Protein AF-A0AAP6MA19-F1 (afdb_monomer_lite)

Sequence (101 aa):
MLWFLAFCTGLTFYPMHFIVLLLLCIVGHFSSQHYLGQGDLLLACAWFPWLTLEQISMLLVVASGSGILYLLLKYCLCHQPFAPIPFIPFMTLGLYISYFW

Secondary structure (DSSP, 8-state):
-HHHHHHHTT----TTHHHHHHHHHHHHHHHTTTSS-HHHHHHHHHHGGGS-HHHHHHHHHHHHHHHHHHHHHHHHHH----PPPPSHHHHHHHHHHHHH-

Organism: NCBI:txid44008

Foldseek 3Di:
DLVVVCVVVVQDFDPVCVVVLVVCVVVCVVVVPPAADPVNSVVCVNPRRRADPQLVVQLVCQLVVVVVVVQVCCCVPVVDPDDHDDSVVSSVVSNVVSVPD

Radius of gyration: 15.1 Å; chains: 1; bounding box: 39×30×37 Å

Structure (mmCIF, N/CA/C/O backbone):
data_AF-A0AAP6MA19-F1
#
_entry.id   AF-A0AAP6MA19-F1
#
loop_
_atom_site.group_PDB
_atom_site.id
_atom_site.type_symbol
_atom_site.label_atom_id
_atom_site.label_alt_id
_atom_site.label_comp_id
_atom_site.label_asym_id
_atom_site.label_entity_id
_atom_site.label_seq_id
_atom_site.pdbx_PDB_ins_code
_atom_site.Cartn_x
_atom_site.Cartn_y
_atom_site.Cartn_z
_atom_site.occupancy
_atom_site.B_iso_or_equiv
_atom_site.auth_seq_id
_atom_site.auth_comp_id
_atom_site.auth_asym_id
_atom_site.auth_atom_id
_atom_site.pdbx_PDB_model_num
ATOM 1 N N . MET A 1 1 ? -17.594 10.875 2.141 1.00 54.09 1 MET A N 1
ATOM 2 C CA . MET A 1 1 ? -18.798 10.020 1.995 1.00 54.09 1 MET A CA 1
ATOM 3 C C . MET A 1 1 ? -18.566 8.575 2.426 1.00 54.09 1 MET A C 1
ATOM 5 O O . MET A 1 1 ? -19.313 8.127 3.279 1.00 54.09 1 MET A O 1
ATOM 9 N N . LEU A 1 2 ? -17.547 7.861 1.921 1.00 62.25 2 LEU A N 1
ATOM 10 C CA . LEU A 1 2 ? -17.285 6.452 2.290 1.00 62.25 2 LEU A CA 1
ATOM 11 C C . LEU A 1 2 ? -17.110 6.215 3.799 1.00 62.25 2 LEU A C 1
ATOM 13 O O . LEU A 1 2 ? -17.634 5.252 4.333 1.00 62.25 2 LEU A O 1
ATOM 17 N N . TRP A 1 3 ? -16.449 7.136 4.497 1.00 61.06 3 TRP A N 1
ATOM 18 C CA . TRP A 1 3 ? -16.218 7.037 5.940 1.00 61.06 3 TRP A CA 1
ATOM 19 C C . TRP A 1 3 ? -17.495 7.224 6.764 1.00 61.06 3 TRP A C 1
ATOM 21 O O . TRP A 1 3 ? -17.690 6.565 7.775 1.00 61.06 3 TRP A O 1
ATOM 31 N N . PHE A 1 4 ? -18.384 8.108 6.303 1.00 64.62 4 PHE A N 1
ATOM 32 C CA . PHE A 1 4 ? -19.684 8.328 6.930 1.00 64.62 4 PHE A CA 1
ATOM 33 C C . PHE A 1 4 ? -20.596 7.115 6.715 1.00 64.62 4 PHE A C 1
ATOM 35 O O . PHE A 1 4 ? -21.246 6.667 7.648 1.00 64.62 4 PHE A O 1
ATOM 42 N N . LEU A 1 5 ? -20.566 6.525 5.515 1.00 65.31 5 LEU A N 1
ATOM 43 C CA . LEU A 1 5 ? -21.236 5.254 5.232 1.00 65.31 5 LEU A CA 1
ATOM 44 C C . LEU A 1 5 ? -20.688 4.115 6.101 1.00 65.31 5 LEU A C 1
ATOM 46 O O . LEU A 1 5 ? -21.481 3.409 6.708 1.00 65.31 5 LEU A O 1
ATOM 50 N N . ALA A 1 6 ? -19.362 3.986 6.228 1.00 62.25 6 ALA A N 1
ATOM 51 C CA . ALA A 1 6 ? -18.727 2.975 7.076 1.00 62.25 6 ALA A CA 1
ATOM 52 C C . ALA A 1 6 ? -19.138 3.120 8.554 1.00 62.25 6 ALA A C 1
ATOM 54 O O . ALA A 1 6 ? -19.493 2.134 9.205 1.00 62.25 6 ALA A O 1
ATOM 55 N N . PHE A 1 7 ? -19.183 4.358 9.053 1.00 62.81 7 PHE A N 1
ATOM 56 C CA . PHE A 1 7 ? -19.690 4.677 10.387 1.00 62.81 7 PHE A CA 1
ATOM 57 C C . PHE A 1 7 ? -21.171 4.291 10.547 1.00 62.81 7 PHE A C 1
ATOM 59 O O . PHE A 1 7 ? -21.535 3.641 11.523 1.00 62.81 7 PHE A O 1
ATOM 66 N N . CYS A 1 8 ? -22.022 4.610 9.564 1.00 69.62 8 CYS A N 1
ATOM 67 C CA . CYS A 1 8 ? -23.438 4.225 9.570 1.00 69.62 8 CYS A CA 1
ATOM 68 C C . CYS A 1 8 ? -23.657 2.705 9.491 1.00 69.62 8 CYS A C 1
ATOM 70 O O . CYS A 1 8 ? -24.654 2.215 10.013 1.00 69.62 8 CYS A O 1
ATOM 72 N N . THR A 1 9 ? -22.744 1.953 8.868 1.00 71.25 9 THR A N 1
ATOM 73 C CA . THR A 1 9 ? -22.814 0.482 8.787 1.00 71.25 9 THR A CA 1
ATOM 74 C C . THR A 1 9 ? -22.314 -0.239 10.042 1.00 71.25 9 THR A C 1
ATOM 76 O O . THR A 1 9 ? -22.360 -1.464 10.085 1.00 71.25 9 THR A O 1
ATOM 79 N N . GLY A 1 10 ? -21.841 0.485 11.066 1.00 63.91 10 GLY A N 1
ATOM 80 C CA . GLY A 1 10 ? -21.345 -0.120 12.307 1.00 63.91 10 GLY A CA 1
ATOM 81 C C . GLY A 1 10 ? -20.003 -0.848 12.163 1.00 63.91 10 GLY A C 1
ATOM 82 O O . GLY A 1 10 ? -19.657 -1.660 13.019 1.00 63.91 10 GLY A O 1
ATOM 83 N N . LEU A 1 11 ? -19.245 -0.569 11.095 1.00 66.06 11 LEU A N 1
ATOM 84 C CA . LEU A 1 11 ? -17.881 -1.074 10.937 1.00 66.06 11 LEU A CA 1
ATOM 85 C C . LEU A 1 11 ? -16.996 -0.521 12.058 1.00 66.06 11 LEU A C 1
ATOM 87 O O . LEU A 1 11 ? -17.086 0.654 12.419 1.00 66.06 11 LEU A O 1
ATOM 91 N N . THR A 1 12 ? -16.119 -1.370 12.591 1.00 67.44 12 THR A N 1
ATOM 92 C CA . THR A 1 12 ? -15.118 -0.976 13.585 1.00 67.44 12 THR A CA 1
ATOM 93 C C . THR A 1 12 ? -14.236 0.122 13.009 1.00 67.44 12 THR A C 1
ATOM 95 O O . THR A 1 12 ? -13.449 -0.108 12.092 1.00 67.44 12 THR A O 1
ATOM 98 N N . PHE A 1 13 ? -14.407 1.329 13.539 1.00 67.38 13 PHE A N 1
ATOM 99 C CA . PHE A 1 13 ? -13.702 2.516 13.095 1.00 67.38 13 PHE A CA 1
ATOM 100 C C . PHE A 1 13 ? -12.622 2.878 14.108 1.00 67.38 13 PHE A C 1
ATOM 102 O O . PHE A 1 13 ? -12.918 3.144 15.275 1.00 67.38 13 PHE A O 1
ATOM 109 N N . TYR A 1 14 ? -11.370 2.907 13.660 1.00 71.69 14 TYR A N 1
ATOM 110 C CA . TYR A 1 14 ? -10.223 3.174 14.521 1.00 71.69 14 TYR A CA 1
ATOM 111 C C . TYR A 1 14 ? -9.707 4.602 14.289 1.00 71.69 14 TYR A C 1
ATOM 113 O O . TYR A 1 14 ? -8.916 4.836 13.372 1.00 71.69 14 TYR A O 1
ATOM 121 N N . PRO A 1 15 ? -10.101 5.585 15.122 1.00 65.75 15 PRO A N 1
ATOM 122 C CA . PRO A 1 15 ? -9.743 6.988 14.913 1.00 65.75 15 PRO A CA 1
ATOM 123 C C . PRO A 1 15 ? -8.231 7.243 14.996 1.00 65.75 15 PRO A C 1
ATOM 125 O O . PRO A 1 15 ? -7.743 8.189 14.390 1.00 65.75 15 PRO A O 1
ATOM 128 N N . MET A 1 16 ? -7.464 6.381 15.672 1.00 67.62 16 MET A N 1
ATOM 129 C CA . MET A 1 16 ? -5.998 6.481 15.735 1.00 67.62 16 MET A CA 1
ATOM 130 C C . MET A 1 16 ? -5.324 6.290 14.366 1.00 67.62 16 MET A C 1
ATOM 132 O O . MET A 1 16 ? -4.243 6.832 14.132 1.00 67.62 16 MET A O 1
ATOM 136 N N . HIS A 1 17 ? -5.970 5.599 13.420 1.00 72.38 17 HIS A N 1
ATOM 137 C CA . HIS A 1 17 ? -5.431 5.419 12.070 1.00 72.38 17 HIS A CA 1
ATOM 138 C C . HIS A 1 17 ? -5.502 6.694 11.217 1.00 72.38 17 HIS A C 1
ATOM 140 O O . HIS A 1 17 ? -4.827 6.758 10.191 1.00 72.38 17 HIS A O 1
ATOM 146 N N . PHE A 1 18 ? -6.192 7.755 11.667 1.00 71.12 18 PHE A N 1
ATOM 147 C CA . PHE A 1 18 ? -6.058 9.087 11.060 1.00 71.12 18 PHE A CA 1
ATOM 148 C C . PHE A 1 18 ? -4.619 9.602 11.102 1.00 71.12 18 PHE A C 1
ATOM 150 O O . PHE A 1 18 ? -4.214 10.312 10.188 1.00 71.12 18 PHE A O 1
ATOM 157 N N . ILE A 1 19 ? -3.836 9.241 12.124 1.00 73.38 19 ILE A N 1
ATOM 158 C CA . ILE A 1 19 ? -2.431 9.657 12.237 1.00 73.38 19 ILE A CA 1
ATOM 159 C C . ILE A 1 19 ? -1.600 9.001 11.129 1.00 73.38 19 ILE A C 1
ATOM 161 O O . ILE A 1 19 ? -0.813 9.672 10.467 1.00 73.38 19 ILE A O 1
ATOM 165 N N . VAL A 1 20 ? -1.823 7.706 10.882 1.00 71.69 20 VAL A N 1
ATOM 166 C CA . VAL A 1 20 ? -1.172 6.950 9.797 1.00 71.69 20 VAL A CA 1
ATOM 167 C C . VAL A 1 20 ? -1.550 7.532 8.436 1.00 71.69 20 VAL A C 1
ATOM 169 O O . VAL A 1 20 ? -0.702 7.693 7.563 1.00 71.69 20 VAL A O 1
ATOM 172 N N . LEU A 1 21 ? -2.816 7.908 8.279 1.00 72.12 21 LEU A N 1
ATOM 173 C CA . LEU A 1 21 ? -3.360 8.510 7.067 1.00 72.12 21 LEU A CA 1
ATOM 174 C C . LEU A 1 21 ? -2.780 9.906 6.809 1.00 72.12 21 LEU A C 1
ATOM 176 O O . LEU A 1 21 ? -2.401 10.227 5.689 1.00 72.12 21 LEU A O 1
ATOM 180 N N . LEU A 1 22 ? -2.652 10.719 7.859 1.00 77.75 22 LEU A N 1
ATOM 181 C CA . LEU A 1 22 ? -2.043 12.044 7.803 1.00 77.75 22 LEU A CA 1
ATOM 182 C C . LEU A 1 22 ? -0.551 11.936 7.473 1.00 77.75 22 LEU A C 1
ATOM 184 O O . LEU A 1 22 ? -0.058 12.683 6.632 1.00 77.75 22 LEU A O 1
ATOM 188 N N . LEU A 1 23 ? 0.148 10.957 8.053 1.00 77.44 23 LEU A N 1
ATOM 189 C CA . LEU A 1 23 ? 1.543 10.665 7.733 1.00 77.44 23 LEU A CA 1
ATOM 190 C C . LEU A 1 23 ? 1.703 10.218 6.274 1.00 77.44 23 LEU A C 1
ATOM 192 O O . LEU A 1 23 ? 2.587 10.721 5.586 1.00 77.44 23 LEU A O 1
ATOM 196 N N . LEU A 1 24 ? 0.819 9.354 5.769 1.00 73.75 24 LEU A N 1
ATOM 197 C CA . LEU A 1 24 ? 0.793 8.971 4.356 1.00 73.75 24 LEU A CA 1
ATOM 198 C C . LEU A 1 24 ? 0.498 10.150 3.436 1.00 73.75 24 LEU A C 1
ATOM 200 O O . LEU A 1 24 ? 1.154 10.274 2.411 1.00 73.75 24 LEU A O 1
ATOM 204 N N . CYS A 1 25 ? -0.428 11.037 3.796 1.00 74.50 25 CYS A N 1
ATOM 205 C CA . CYS A 1 25 ? -0.690 12.259 3.039 1.00 74.50 25 CYS A CA 1
ATOM 206 C C . CYS A 1 25 ? 0.519 13.198 3.031 1.00 74.50 25 CYS A C 1
ATOM 208 O O . CYS A 1 25 ? 0.815 13.775 1.992 1.00 74.50 25 CYS A O 1
ATOM 210 N N . ILE A 1 26 ? 1.243 13.331 4.147 1.00 78.38 26 ILE A N 1
ATOM 211 C CA . ILE A 1 26 ? 2.480 14.121 4.218 1.00 78.38 26 ILE A CA 1
ATOM 212 C C . ILE A 1 26 ? 3.551 13.496 3.323 1.00 78.38 26 ILE A C 1
ATOM 214 O O . ILE A 1 26 ? 4.071 14.166 2.435 1.00 78.38 26 ILE A O 1
ATOM 218 N N . VAL A 1 27 ? 3.854 12.209 3.510 1.00 74.94 27 VAL A N 1
ATOM 219 C CA . VAL A 1 27 ? 4.844 11.483 2.698 1.00 74.94 27 VAL A CA 1
ATOM 220 C C . VAL A 1 27 ? 4.453 11.524 1.226 1.00 74.94 27 VAL A C 1
ATOM 222 O O . VAL A 1 27 ? 5.287 11.802 0.375 1.00 74.94 27 VAL A O 1
ATOM 225 N N . GLY A 1 28 ? 3.173 11.322 0.939 1.00 69.50 28 GLY A N 1
ATOM 226 C CA . GLY A 1 28 ? 2.569 11.423 -0.375 1.00 69.50 28 GLY A CA 1
ATOM 227 C C . GLY A 1 28 ? 2.729 12.805 -0.986 1.00 69.50 28 GLY A C 1
ATOM 228 O O . GLY A 1 28 ? 3.126 12.897 -2.136 1.00 69.50 28 GLY A O 1
ATOM 229 N N . HIS A 1 29 ? 2.501 13.872 -0.220 1.00 72.56 29 HIS A N 1
ATOM 230 C CA . HIS A 1 29 ? 2.677 15.253 -0.662 1.00 72.56 29 HIS A CA 1
ATOM 231 C C . HIS A 1 29 ? 4.148 15.581 -0.958 1.00 72.56 29 HIS A C 1
ATOM 233 O O . HIS A 1 29 ? 4.447 16.163 -1.999 1.00 72.56 29 HIS A O 1
ATOM 239 N N . PHE A 1 30 ? 5.076 15.140 -0.104 1.00 69.44 30 PHE A N 1
ATOM 240 C CA . PHE A 1 30 ? 6.516 15.306 -0.329 1.00 69.44 30 PHE A CA 1
ATOM 241 C C . PHE A 1 30 ? 7.053 14.409 -1.459 1.00 69.44 30 PHE A C 1
ATOM 243 O O . PHE A 1 30 ? 7.985 14.790 -2.162 1.00 69.44 30 PHE A O 1
ATOM 250 N N . SER A 1 31 ? 6.443 13.243 -1.677 1.00 64.75 31 SER A N 1
ATOM 251 C CA . SER A 1 31 ? 6.757 12.302 -2.763 1.00 64.75 31 SER A CA 1
ATOM 252 C C . SER A 1 31 ? 6.017 12.630 -4.074 1.00 64.75 31 SER A C 1
ATOM 254 O O . SER A 1 31 ? 6.331 12.064 -5.125 1.00 64.75 31 SER A O 1
ATOM 256 N N . SER A 1 32 ? 5.068 13.578 -4.025 1.00 50.41 32 SER A N 1
ATOM 257 C CA . SER A 1 32 ? 3.970 13.813 -4.983 1.00 50.41 32 SER A CA 1
ATOM 258 C C . SER A 1 32 ? 4.387 14.146 -6.411 1.00 50.41 32 SER A C 1
ATOM 260 O O . SER A 1 32 ? 3.517 14.338 -7.257 1.00 50.41 32 SER A O 1
ATOM 262 N N . GLN A 1 33 ? 5.671 14.263 -6.722 1.00 54.28 33 GLN A N 1
ATOM 263 C CA . GLN A 1 33 ? 6.051 14.656 -8.071 1.00 54.28 33 GLN A CA 1
ATOM 264 C C . GLN A 1 33 ? 6.210 13.465 -9.021 1.00 54.28 33 GLN A C 1
ATOM 266 O O . GLN A 1 33 ? 5.887 13.639 -10.193 1.00 54.28 33 GLN A O 1
ATOM 271 N N . HIS A 1 34 ? 6.624 12.263 -8.582 1.00 54.81 34 HIS A N 1
ATOM 272 C CA . HIS A 1 34 ? 7.066 11.240 -9.555 1.00 54.81 34 HIS A CA 1
ATOM 273 C C . HIS A 1 34 ? 6.618 9.782 -9.361 1.00 54.81 34 HIS A C 1
ATOM 275 O O . HIS A 1 34 ? 6.654 9.049 -10.346 1.00 54.81 34 HIS A O 1
ATOM 281 N N . TYR A 1 35 ? 6.182 9.333 -8.176 1.00 57.25 35 TYR A N 1
ATOM 282 C CA . TYR A 1 35 ? 6.060 7.877 -7.937 1.00 57.25 35 TYR A CA 1
ATOM 283 C C . TYR A 1 35 ? 4.735 7.395 -7.351 1.00 57.25 35 TYR A C 1
ATOM 285 O O . TYR A 1 35 ? 4.343 6.263 -7.623 1.00 57.25 35 TYR A O 1
ATOM 293 N N . LEU A 1 36 ? 4.044 8.223 -6.566 1.00 63.56 36 LEU A N 1
ATOM 294 C CA . LEU A 1 36 ? 2.824 7.824 -5.867 1.00 63.56 36 LEU A CA 1
ATOM 295 C C . LEU A 1 36 ? 1.628 8.535 -6.500 1.00 63.56 36 LEU A C 1
ATOM 297 O O . LEU A 1 36 ? 1.530 9.764 -6.459 1.00 63.56 36 LEU A O 1
ATOM 301 N N . GLY A 1 37 ? 0.742 7.769 -7.138 1.00 67.81 37 GLY A N 1
ATOM 302 C CA . GLY A 1 37 ? -0.428 8.326 -7.795 1.00 67.81 37 GLY A CA 1
ATOM 303 C C . GLY A 1 37 ? -1.385 8.923 -6.767 1.00 67.81 37 GLY A C 1
ATOM 304 O O . GLY A 1 37 ? -1.651 8.325 -5.727 1.00 67.81 37 GLY A O 1
ATOM 305 N N . GLN A 1 38 ? -1.974 10.081 -7.074 1.00 68.69 38 GLN A N 1
ATOM 306 C CA . GLN A 1 38 ? -3.038 10.664 -6.242 1.00 68.69 38 GLN A CA 1
ATOM 307 C C . GLN A 1 38 ? -4.199 9.676 -6.022 1.00 68.69 38 GLN A C 1
ATOM 309 O O . GLN A 1 38 ? -4.825 9.678 -4.963 1.00 68.69 38 GLN A O 1
ATOM 314 N N . GLY A 1 39 ? -4.444 8.795 -7.000 1.00 72.75 39 GLY A N 1
ATOM 315 C CA . GLY A 1 39 ? -5.397 7.695 -6.886 1.00 72.75 39 GLY A CA 1
ATOM 316 C C . GLY A 1 39 ? -5.027 6.686 -5.800 1.00 72.75 39 GLY A C 1
ATOM 317 O O . GLY A 1 39 ? -5.902 6.305 -5.033 1.00 72.75 39 GLY A O 1
ATOM 318 N N . ASP A 1 40 ? -3.750 6.314 -5.676 1.00 76.56 40 ASP A N 1
ATOM 319 C CA . ASP A 1 40 ? -3.278 5.343 -4.682 1.00 76.56 40 ASP A CA 1
ATOM 320 C C . ASP A 1 40 ? -3.444 5.881 -3.254 1.00 76.56 40 ASP A C 1
ATOM 322 O O . ASP A 1 40 ? -3.912 5.181 -2.358 1.00 76.56 40 ASP A O 1
ATOM 326 N N . LEU A 1 41 ? -3.135 7.164 -3.054 1.00 76.00 41 LEU A N 1
ATOM 327 C CA . LEU A 1 41 ? -3.381 7.862 -1.791 1.00 76.00 41 LEU A CA 1
ATOM 328 C C . LEU A 1 41 ? -4.863 7.895 -1.438 1.00 76.00 41 LEU A C 1
ATOM 330 O O . LEU A 1 41 ? -5.231 7.595 -0.308 1.00 76.00 41 LEU A O 1
ATOM 334 N N . LEU A 1 42 ? -5.723 8.230 -2.399 1.00 77.88 42 LEU A N 1
ATOM 335 C CA . LEU A 1 42 ? -7.165 8.286 -2.169 1.00 77.88 42 LEU A CA 1
ATOM 336 C C . LEU A 1 42 ? -7.733 6.902 -1.818 1.00 77.88 42 LEU A C 1
ATOM 338 O O . LEU A 1 42 ? -8.614 6.793 -0.965 1.00 77.88 42 LEU A O 1
ATOM 342 N N . LEU A 1 43 ? -7.185 5.851 -2.425 1.00 80.69 43 LEU A N 1
ATOM 343 C CA . LEU A 1 43 ? -7.528 4.457 -2.159 1.00 80.69 43 LEU A CA 1
ATOM 344 C C . LEU A 1 43 ? -7.078 4.003 -0.765 1.00 80.69 43 LEU A C 1
ATOM 346 O O . LEU A 1 43 ? -7.886 3.466 -0.006 1.00 80.69 43 LEU A O 1
ATOM 350 N N . ALA A 1 44 ? -5.837 4.304 -0.380 1.00 78.25 44 ALA A N 1
ATOM 351 C CA . ALA A 1 44 ? -5.345 4.066 0.975 1.00 78.25 44 ALA A CA 1
ATOM 352 C C . ALA A 1 44 ? -6.195 4.822 2.011 1.00 78.25 44 ALA A C 1
ATOM 354 O O . AL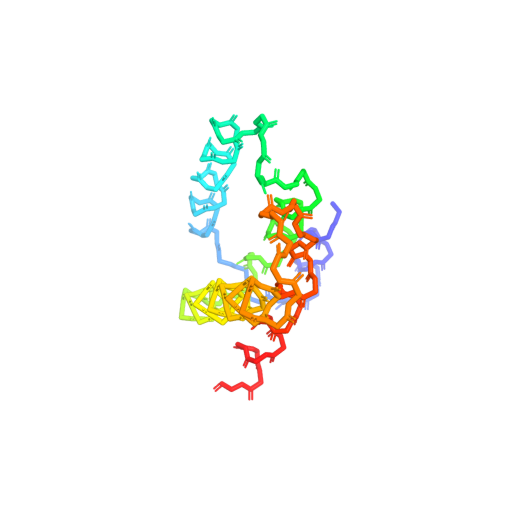A A 1 44 ? -6.616 4.249 3.017 1.00 78.25 44 ALA A O 1
ATOM 355 N N . CYS A 1 45 ? -6.546 6.077 1.719 1.00 76.38 45 CYS A N 1
ATOM 356 C CA . CYS A 1 45 ? -7.436 6.879 2.552 1.00 76.38 45 CYS A CA 1
ATOM 357 C C . CYS A 1 45 ? -8.839 6.274 2.674 1.00 76.38 45 CYS A C 1
ATOM 359 O O . CYS A 1 45 ? -9.496 6.445 3.698 1.00 76.38 45 CYS A O 1
ATOM 361 N N . ALA A 1 46 ? -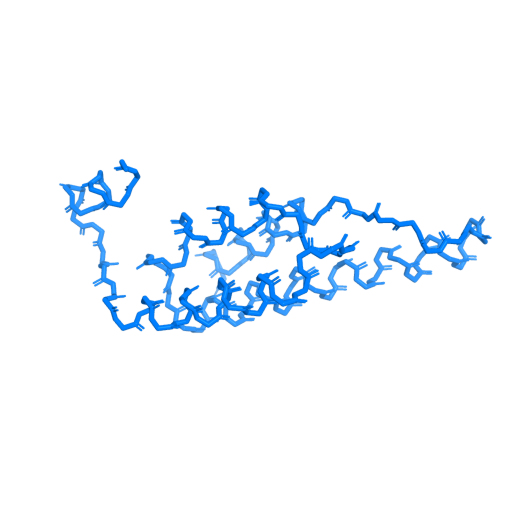9.330 5.587 1.645 1.00 79.75 46 ALA A N 1
ATOM 362 C CA . ALA A 1 46 ? -10.599 4.885 1.731 1.00 79.75 46 ALA A CA 1
ATOM 363 C C . ALA A 1 46 ? -10.490 3.658 2.644 1.00 79.75 46 ALA A C 1
ATOM 365 O O . ALA A 1 46 ? -11.375 3.473 3.467 1.00 79.75 46 ALA A O 1
ATOM 366 N N . TRP A 1 47 ? -9.423 2.864 2.524 1.00 81.88 47 TRP A N 1
ATOM 367 C CA . TRP A 1 47 ? -9.333 1.523 3.114 1.00 81.88 47 TRP A CA 1
ATOM 368 C C . TRP A 1 47 ? -8.772 1.451 4.535 1.00 81.88 47 TRP A C 1
ATOM 370 O O . TRP A 1 47 ? -9.202 0.631 5.342 1.00 81.88 47 TRP A O 1
ATOM 380 N N . PHE A 1 48 ? -7.822 2.314 4.871 1.00 81.31 48 PHE A N 1
ATOM 381 C CA . PHE A 1 48 ? -7.096 2.259 6.143 1.00 81.31 48 PHE A CA 1
ATOM 382 C C . PHE A 1 48 ? -7.954 2.434 7.414 1.00 81.31 48 PHE A C 1
ATOM 384 O O . PHE A 1 48 ? -7.597 1.850 8.436 1.00 81.31 48 PHE A O 1
ATOM 391 N N . PRO A 1 49 ? -9.076 3.180 7.420 1.00 76.38 49 PRO A N 1
ATOM 392 C CA . PRO A 1 49 ? -9.855 3.393 8.644 1.00 76.38 49 PRO A CA 1
ATOM 393 C C . PRO A 1 49 ? -10.501 2.134 9.231 1.00 76.38 49 PRO A C 1
ATOM 395 O O . PRO A 1 49 ? -10.795 2.114 10.428 1.00 76.38 49 PRO A O 1
ATOM 398 N N . TRP A 1 50 ? -10.744 1.112 8.405 1.00 77.31 50 TRP A N 1
ATOM 399 C CA . TRP A 1 50 ? -11.394 -0.136 8.822 1.00 77.31 50 TRP A CA 1
ATOM 400 C C . TRP A 1 50 ? -10.436 -1.325 8.929 1.00 77.31 50 TRP A C 1
ATOM 402 O O . TRP A 1 50 ? -10.855 -2.398 9.354 1.00 77.31 50 TRP A O 1
ATOM 412 N N . LEU A 1 51 ? -9.174 -1.159 8.529 1.00 79.38 51 LEU A N 1
ATOM 413 C CA . LEU A 1 51 ? -8.146 -2.189 8.651 1.00 79.38 51 LEU A CA 1
ATOM 414 C C . LEU A 1 51 ? -7.434 -2.056 9.999 1.00 79.38 51 LEU A C 1
ATOM 416 O O . LEU A 1 51 ? -7.217 -0.948 10.501 1.00 79.38 51 LEU A O 1
ATOM 420 N N . THR A 1 52 ? -7.047 -3.184 10.587 1.00 84.06 52 THR A N 1
ATOM 421 C CA . THR A 1 52 ? -6.165 -3.180 11.761 1.00 84.06 52 THR A CA 1
ATOM 422 C C . THR A 1 52 ? -4.730 -2.834 11.355 1.00 84.06 52 THR A C 1
ATOM 424 O O . THR A 1 52 ? -4.353 -2.934 10.186 1.00 84.06 52 THR A O 1
ATOM 427 N N . LEU A 1 53 ? -3.893 -2.441 12.321 1.00 82.31 53 LEU A N 1
ATOM 428 C CA . LEU A 1 53 ? -2.490 -2.103 12.056 1.00 82.31 53 LEU A CA 1
ATOM 429 C C . LEU A 1 53 ? -1.718 -3.272 11.414 1.00 82.31 53 LEU A C 1
ATOM 431 O O . LEU A 1 53 ? -0.893 -3.064 10.526 1.00 82.31 53 LEU A O 1
ATOM 435 N N . GLU A 1 54 ? -2.026 -4.498 11.838 1.00 85.38 54 GLU A N 1
ATOM 436 C CA . GLU A 1 54 ? -1.465 -5.729 11.282 1.00 85.38 54 GLU A CA 1
ATOM 437 C C . GLU A 1 54 ? -1.860 -5.903 9.812 1.00 85.38 54 GLU A C 1
ATOM 439 O O . GLU A 1 54 ? -0.985 -6.059 8.959 1.00 85.38 54 GLU A O 1
ATOM 444 N N . GLN A 1 55 ? -3.146 -5.742 9.490 1.00 86.56 55 GLN A N 1
ATOM 445 C CA . GLN A 1 55 ? -3.642 -5.828 8.115 1.00 86.56 55 GLN A CA 1
ATOM 446 C C . GLN A 1 55 ? -3.042 -4.742 7.219 1.00 86.56 55 GLN A C 1
ATOM 448 O O . GLN A 1 55 ? -2.629 -5.027 6.098 1.00 86.56 55 GLN A O 1
ATOM 453 N N . ILE A 1 56 ? -2.922 -3.509 7.723 1.00 85.31 56 ILE A N 1
ATOM 454 C CA . ILE A 1 56 ? -2.254 -2.411 7.011 1.00 85.31 56 ILE A CA 1
ATOM 455 C C . ILE A 1 56 ? -0.796 -2.783 6.713 1.00 85.31 56 ILE A C 1
ATOM 457 O O . ILE A 1 56 ? -0.336 -2.617 5.582 1.00 85.31 56 ILE A O 1
ATOM 461 N N . SER A 1 57 ? -0.071 -3.317 7.700 1.00 86.12 57 SER A N 1
ATOM 462 C CA . SER A 1 57 ? 1.329 -3.715 7.526 1.00 86.12 57 SER A CA 1
ATOM 463 C C . SER A 1 57 ? 1.488 -4.851 6.510 1.00 86.12 57 SER A C 1
ATOM 465 O O . SER A 1 57 ? 2.333 -4.758 5.619 1.00 86.12 57 SER A O 1
ATOM 467 N N . MET A 1 58 ? 0.626 -5.871 6.570 1.00 88.31 58 MET A N 1
ATOM 468 C CA . MET A 1 58 ? 0.631 -6.986 5.626 1.00 88.31 58 MET A CA 1
ATOM 469 C C . MET A 1 58 ? 0.281 -6.510 4.212 1.00 88.31 58 MET A C 1
ATOM 471 O O . MET A 1 58 ? 0.979 -6.861 3.261 1.00 88.31 58 MET A O 1
ATOM 475 N N . LEU A 1 59 ? -0.731 -5.649 4.069 1.00 89.94 59 LEU A N 1
ATOM 476 C CA . LEU A 1 59 ? -1.112 -5.033 2.798 1.00 89.94 59 LEU A CA 1
ATOM 477 C C . LEU A 1 59 ? 0.069 -4.294 2.170 1.00 89.94 59 LEU A C 1
ATOM 479 O O . LEU A 1 59 ? 0.368 -4.509 0.995 1.00 89.94 59 LEU A O 1
ATOM 483 N N . LEU A 1 60 ? 0.762 -3.454 2.944 1.00 87.19 60 LEU A N 1
ATOM 484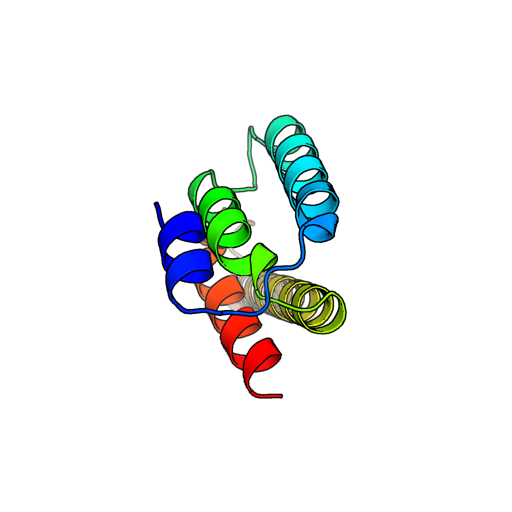 C CA . LEU A 1 60 ? 1.930 -2.699 2.481 1.00 87.19 60 LEU A CA 1
ATOM 485 C C . LEU A 1 60 ? 3.072 -3.623 2.047 1.00 87.19 60 LEU A C 1
ATOM 487 O O . LEU A 1 60 ? 3.664 -3.401 0.988 1.00 87.19 60 LEU A O 1
ATOM 491 N N . VAL A 1 61 ? 3.363 -4.673 2.818 1.00 89.81 61 VAL A N 1
ATOM 492 C CA . VAL A 1 61 ? 4.407 -5.659 2.488 1.00 89.81 61 VAL A CA 1
ATOM 493 C C . VAL A 1 61 ? 4.063 -6.421 1.208 1.00 89.81 61 VAL A C 1
ATOM 495 O O . VAL A 1 61 ? 4.905 -6.541 0.320 1.00 89.81 61 VAL A O 1
ATOM 498 N N . VAL A 1 62 ? 2.824 -6.888 1.064 1.00 90.38 62 VAL A N 1
ATOM 499 C CA . VAL A 1 62 ? 2.380 -7.636 -0.120 1.00 90.38 62 VAL A CA 1
ATOM 500 C C . VAL A 1 62 ? 2.347 -6.740 -1.359 1.00 90.38 62 VAL A C 1
ATOM 502 O O . VAL A 1 62 ? 2.847 -7.130 -2.417 1.00 90.38 62 VAL A O 1
ATOM 505 N N . ALA A 1 63 ? 1.801 -5.528 -1.245 1.00 88.94 63 ALA A N 1
ATOM 506 C CA . ALA A 1 63 ? 1.711 -4.586 -2.359 1.00 88.94 63 ALA A CA 1
ATOM 507 C C . ALA A 1 63 ? 3.103 -4.141 -2.839 1.00 88.94 63 ALA A C 1
ATOM 509 O O . ALA A 1 63 ? 3.387 -4.155 -4.036 1.00 88.94 63 ALA A O 1
ATOM 510 N N . SER A 1 64 ? 4.006 -3.802 -1.914 1.00 87.38 64 SER A N 1
ATOM 511 C CA . SER A 1 64 ? 5.382 -3.425 -2.266 1.00 87.38 64 SER A CA 1
ATOM 512 C C . SER A 1 64 ? 6.187 -4.612 -2.799 1.00 87.38 64 SER A C 1
ATOM 514 O O . SER A 1 64 ? 6.838 -4.488 -3.836 1.00 87.38 64 SER A O 1
ATOM 516 N N . GLY A 1 65 ? 6.094 -5.780 -2.158 1.00 89.19 65 GLY A N 1
ATOM 517 C CA . GLY A 1 65 ? 6.794 -6.993 -2.575 1.00 89.19 65 GLY A CA 1
ATOM 518 C C . GLY A 1 65 ? 6.393 -7.453 -3.975 1.00 89.19 65 GLY A C 1
ATOM 519 O O . GLY A 1 65 ? 7.260 -7.735 -4.801 1.00 89.19 65 GL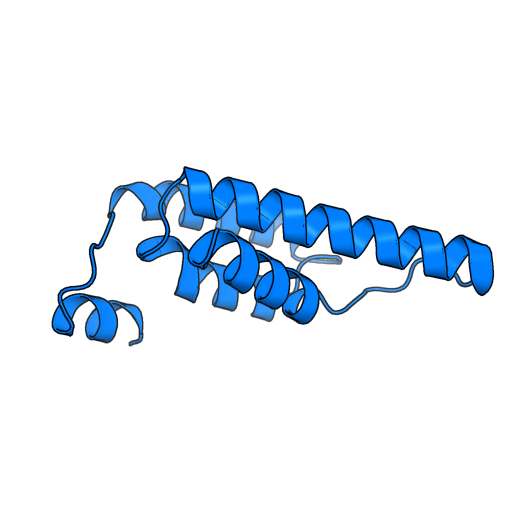Y A O 1
ATOM 520 N N . SER A 1 66 ? 5.092 -7.460 -4.280 1.00 89.06 66 SER A N 1
ATOM 521 C CA . SER A 1 66 ? 4.584 -7.816 -5.612 1.00 89.06 66 SER A CA 1
ATOM 522 C C . SER A 1 66 ? 4.965 -6.791 -6.687 1.00 89.06 66 SER A C 1
ATOM 524 O O . SER A 1 66 ? 5.360 -7.187 -7.786 1.00 89.06 66 SER A O 1
ATOM 526 N N . GLY A 1 67 ? 4.946 -5.494 -6.364 1.00 86.81 67 GLY A N 1
ATOM 527 C CA . GLY A 1 67 ? 5.427 -4.440 -7.261 1.00 86.81 67 GLY A CA 1
ATOM 528 C C . GLY A 1 67 ? 6.922 -4.565 -7.583 1.00 86.81 67 GLY A C 1
ATOM 529 O O . GLY A 1 67 ? 7.315 -4.481 -8.749 1.00 86.81 67 GLY A O 1
ATOM 530 N N . ILE A 1 68 ? 7.759 -4.835 -6.575 1.00 87.81 68 ILE A N 1
ATOM 531 C CA . ILE A 1 68 ? 9.205 -5.053 -6.752 1.00 87.81 68 ILE A CA 1
ATOM 532 C C . ILE A 1 68 ? 9.465 -6.310 -7.587 1.00 87.81 68 ILE A C 1
ATOM 534 O O . ILE A 1 68 ? 10.258 -6.264 -8.528 1.00 87.81 68 ILE A O 1
ATOM 538 N N . LEU A 1 69 ? 8.778 -7.418 -7.289 1.00 89.38 69 LEU A N 1
ATOM 539 C CA . LEU A 1 69 ? 8.881 -8.661 -8.060 1.00 89.38 69 LEU A CA 1
ATOM 540 C C . LEU A 1 69 ? 8.528 -8.444 -9.531 1.00 89.38 69 LEU A C 1
ATOM 542 O O . LEU A 1 69 ? 9.247 -8.912 -10.413 1.00 89.38 69 LEU A O 1
ATOM 546 N N . TYR A 1 70 ? 7.453 -7.702 -9.799 1.00 87.06 70 TYR A N 1
ATOM 547 C CA . TYR A 1 70 ? 7.049 -7.361 -11.157 1.00 87.06 70 TYR A CA 1
ATOM 548 C C . TYR A 1 70 ? 8.116 -6.531 -11.883 1.00 87.06 70 TYR A C 1
ATOM 550 O O . TYR A 1 70 ? 8.456 -6.839 -13.027 1.00 87.06 70 TYR A O 1
ATOM 558 N N . LEU A 1 71 ? 8.682 -5.512 -11.226 1.00 86.25 71 LEU A N 1
ATOM 559 C CA . LEU A 1 71 ? 9.760 -4.705 -11.805 1.00 86.25 71 LEU A CA 1
ATOM 560 C C . LEU A 1 71 ? 11.009 -5.543 -12.096 1.00 86.25 71 LEU A C 1
ATOM 562 O O . LEU A 1 71 ? 11.583 -5.411 -13.177 1.00 86.25 71 LEU A O 1
ATOM 566 N N . LEU A 1 72 ? 11.399 -6.432 -11.179 1.00 86.12 72 LEU A N 1
ATOM 567 C CA . LEU A 1 72 ? 12.536 -7.338 -11.365 1.00 86.12 72 LEU A CA 1
ATOM 568 C C . LEU A 1 72 ? 12.312 -8.304 -12.530 1.00 86.12 72 LEU A C 1
ATOM 570 O O . LEU A 1 72 ? 13.193 -8.451 -13.376 1.00 86.12 72 LEU A O 1
ATOM 574 N N . LEU A 1 73 ? 11.131 -8.920 -12.612 1.00 87.00 73 LEU A N 1
ATOM 575 C CA . LEU A 1 73 ? 10.764 -9.806 -13.718 1.00 87.00 73 LEU A CA 1
ATOM 576 C C . LEU A 1 73 ? 10.777 -9.061 -15.050 1.00 87.00 73 LEU A C 1
ATOM 578 O O . LEU A 1 73 ? 11.367 -9.539 -16.015 1.00 87.00 73 LEU A O 1
ATOM 582 N N . LYS A 1 74 ? 10.181 -7.867 -15.103 1.00 84.81 74 LYS A N 1
ATOM 583 C CA . LYS A 1 74 ? 10.153 -7.043 -16.315 1.00 84.81 74 LYS A CA 1
ATOM 584 C C . LYS A 1 74 ? 11.560 -6.619 -16.748 1.00 84.81 74 LYS A C 1
ATOM 586 O O . LYS A 1 74 ? 11.861 -6.649 -17.940 1.00 84.81 74 LYS A O 1
ATOM 591 N N . TYR A 1 75 ? 12.423 -6.256 -15.802 1.00 84.25 75 TYR A N 1
ATOM 592 C CA . TYR A 1 75 ? 13.813 -5.903 -16.085 1.00 84.25 75 TYR A CA 1
ATOM 593 C C . TYR A 1 75 ? 14.621 -7.108 -16.589 1.00 84.25 75 TYR A C 1
ATOM 595 O O . TYR A 1 75 ? 15.348 -6.994 -17.574 1.00 84.25 75 TYR A O 1
ATOM 603 N N . CYS A 1 76 ? 14.466 -8.267 -15.946 1.00 86.81 76 CYS A N 1
ATOM 604 C CA . CYS A 1 76 ? 15.194 -9.487 -16.288 1.00 86.81 76 CYS A CA 1
ATOM 6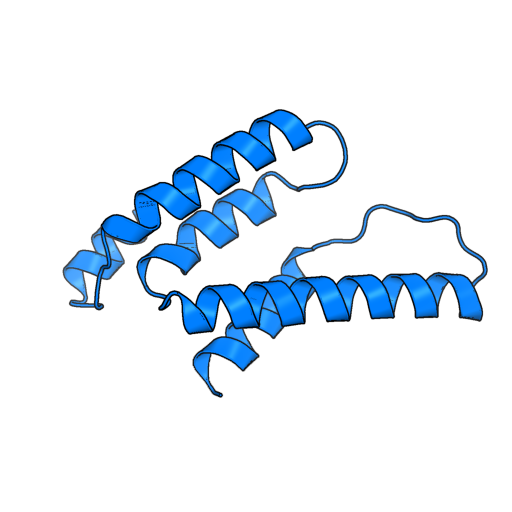05 C C . CYS A 1 76 ? 14.747 -10.084 -17.632 1.00 86.81 76 CYS A C 1
ATOM 607 O O . CYS A 1 76 ? 15.589 -10.505 -18.417 1.00 86.81 76 CYS A O 1
ATOM 609 N N . LEU A 1 77 ? 13.439 -10.093 -17.913 1.00 87.38 77 LEU A N 1
ATOM 610 C CA . LEU A 1 77 ? 12.871 -10.738 -19.101 1.00 87.38 77 LEU A CA 1
ATOM 611 C C . LEU A 1 77 ? 12.810 -9.819 -20.324 1.00 87.38 77 LEU A C 1
ATOM 613 O O . LEU A 1 77 ? 13.001 -10.282 -21.444 1.00 87.38 77 LEU A O 1
ATOM 617 N N . CYS A 1 78 ? 12.521 -8.530 -20.128 1.00 84.50 78 CYS A N 1
ATOM 618 C CA . CYS A 1 78 ? 12.270 -7.602 -21.233 1.00 84.50 78 CYS A CA 1
ATOM 619 C C . CYS A 1 78 ? 13.362 -6.535 -21.397 1.00 84.50 78 CYS A C 1
ATOM 621 O O . CYS A 1 78 ? 13.265 -5.746 -22.335 1.00 84.50 78 CYS A O 1
ATOM 623 N N . HIS A 1 79 ? 14.352 -6.462 -20.492 1.00 80.00 79 HIS A N 1
ATOM 624 C CA . HIS A 1 79 ? 15.404 -5.428 -20.469 1.00 80.00 79 HIS A CA 1
ATOM 625 C C . HIS A 1 79 ? 14.878 -3.990 -20.635 1.00 80.00 79 HIS A C 1
ATOM 627 O O . HIS A 1 79 ? 15.561 -3.109 -21.156 1.00 80.00 79 HIS A O 1
ATOM 633 N N . GLN A 1 80 ? 13.640 -3.738 -20.203 1.00 73.38 80 GLN A N 1
ATOM 634 C CA . GLN A 1 80 ? 13.023 -2.423 -20.313 1.00 73.38 80 GLN A CA 1
ATOM 635 C C . GLN A 1 80 ? 13.426 -1.529 -19.135 1.00 73.38 80 GLN A C 1
ATOM 637 O O . GLN A 1 80 ? 13.573 -2.026 -18.014 1.00 73.38 80 GLN A O 1
ATOM 642 N N . PRO A 1 81 ? 13.557 -0.209 -19.360 1.00 72.00 81 PRO A N 1
ATOM 643 C CA . PRO A 1 81 ? 13.824 0.737 -18.287 1.00 72.00 81 PRO A CA 1
ATOM 644 C C . PRO A 1 81 ? 12.677 0.755 -17.268 1.00 72.00 81 PRO A C 1
ATOM 646 O O . PRO A 1 81 ? 11.524 0.451 -17.594 1.00 72.00 81 PRO A O 1
ATOM 649 N N . PHE A 1 82 ? 13.001 1.134 -16.030 1.00 71.19 82 PHE A N 1
ATOM 650 C CA . PHE A 1 82 ? 12.034 1.290 -14.945 1.00 71.19 82 PHE A CA 1
ATOM 651 C C . PHE A 1 82 ? 11.009 2.372 -15.305 1.00 71.19 82 PHE A C 1
ATOM 653 O O . PHE A 1 82 ? 11.266 3.566 -15.189 1.00 71.19 82 PHE A O 1
ATOM 660 N N . ALA A 1 83 ? 9.849 1.933 -15.786 1.00 68.88 83 ALA A N 1
ATOM 661 C CA . ALA A 1 83 ? 8.706 2.783 -16.078 1.00 68.88 83 ALA A CA 1
ATOM 662 C C . ALA A 1 83 ? 7.762 2.831 -14.865 1.00 68.88 83 ALA A C 1
ATOM 664 O O . ALA A 1 83 ? 7.687 1.844 -14.124 1.00 68.88 83 ALA A O 1
ATOM 665 N N . PRO A 1 84 ? 7.010 3.931 -14.676 1.00 67.94 84 PRO A N 1
ATOM 666 C CA . PRO A 1 84 ? 5.986 4.003 -13.643 1.00 67.94 84 PRO A CA 1
ATOM 667 C C . PRO A 1 84 ? 4.953 2.893 -13.861 1.00 67.94 84 PRO A C 1
ATOM 669 O O . PRO A 1 84 ? 4.407 2.728 -14.954 1.00 67.94 84 PRO A O 1
ATOM 672 N N . ILE A 1 85 ? 4.720 2.107 -12.814 1.00 72.12 85 ILE A N 1
ATOM 673 C CA . ILE A 1 85 ? 3.750 1.012 -12.802 1.00 72.12 85 ILE A CA 1
ATOM 674 C C . ILE A 1 85 ? 2.481 1.456 -12.072 1.00 72.12 85 ILE A C 1
ATOM 676 O O . ILE A 1 85 ? 2.579 2.167 -11.072 1.00 72.12 85 ILE A O 1
ATOM 680 N N . PRO A 1 86 ? 1.287 1.042 -12.531 1.00 74.75 86 PRO A N 1
ATOM 681 C CA . PRO A 1 86 ? 0.068 1.289 -11.776 1.00 74.75 86 PRO A CA 1
ATOM 682 C C . PRO A 1 86 ? 0.143 0.515 -10.454 1.00 74.75 86 PRO A C 1
ATOM 684 O O . PRO A 1 86 ? 0.250 -0.711 -10.459 1.00 74.75 86 PRO A O 1
ATOM 687 N N . PHE A 1 87 ? 0.107 1.223 -9.323 1.00 79.12 87 PHE A N 1
ATOM 688 C CA . PHE A 1 87 ? 0.244 0.619 -7.993 1.00 79.12 87 PHE A CA 1
ATOM 689 C C . PHE A 1 87 ? -1.074 0.012 -7.475 1.00 79.12 87 PHE A C 1
ATOM 691 O O . PHE A 1 87 ? -1.060 -0.969 -6.732 1.00 79.12 87 PHE A O 1
ATOM 698 N N . ILE A 1 88 ? -2.214 0.522 -7.952 1.00 83.38 88 ILE A N 1
ATOM 699 C CA . ILE A 1 88 ? -3.575 0.032 -7.666 1.00 83.38 88 ILE A CA 1
ATOM 700 C C . ILE A 1 88 ? -3.718 -1.506 -7.710 1.00 83.38 88 ILE A C 1
ATOM 702 O O . ILE A 1 88 ? -4.184 -2.058 -6.714 1.00 83.38 88 ILE A O 1
ATOM 706 N N . PRO A 1 89 ? -3.337 -2.239 -8.780 1.00 84.06 89 PRO A N 1
ATOM 707 C CA . PRO A 1 89 ? -3.494 -3.697 -8.824 1.00 84.06 89 PRO A CA 1
ATOM 708 C C . PRO A 1 89 ? -2.739 -4.416 -7.697 1.00 84.06 89 PRO A C 1
ATOM 710 O O . PRO A 1 89 ? -3.279 -5.330 -7.074 1.00 84.06 89 PRO A O 1
ATOM 713 N N . PHE A 1 90 ? -1.529 -3.967 -7.361 1.00 87.62 90 PHE A N 1
ATOM 714 C CA . PHE A 1 90 ? -0.757 -4.541 -6.257 1.00 87.62 90 PHE A CA 1
ATOM 715 C C . PHE A 1 90 ? -1.395 -4.230 -4.901 1.00 87.62 90 PHE A C 1
ATOM 717 O O . PHE A 1 90 ? -1.462 -5.098 -4.032 1.00 87.62 90 PHE A O 1
ATOM 724 N N . MET A 1 91 ? -1.939 -3.023 -4.743 1.00 85.62 91 MET A N 1
ATOM 725 C CA . MET A 1 91 ? -2.663 -2.630 -3.538 1.00 85.62 91 MET A CA 1
ATOM 726 C C . MET A 1 91 ? -3.966 -3.426 -3.362 1.00 85.62 91 MET A C 1
ATOM 728 O O . MET A 1 91 ? -4.267 -3.854 -2.251 1.00 85.62 91 MET A O 1
ATOM 732 N N . THR A 1 92 ? -4.717 -3.684 -4.441 1.00 88.81 92 THR A N 1
ATOM 733 C CA . THR A 1 92 ? -5.933 -4.519 -4.397 1.00 88.81 92 THR A CA 1
ATOM 734 C C . THR A 1 92 ? -5.627 -5.963 -4.004 1.00 88.81 92 THR A C 1
ATOM 736 O O . THR A 1 92 ? -6.362 -6.553 -3.215 1.00 88.81 92 THR A O 1
ATOM 739 N N . LEU A 1 93 ? -4.515 -6.515 -4.500 1.00 87.62 93 LEU A N 1
ATOM 740 C CA . LEU A 1 93 ? -4.052 -7.853 -4.138 1.00 87.62 93 LEU A CA 1
ATOM 741 C C . LEU A 1 93 ? -3.623 -7.895 -2.666 1.00 87.62 93 LEU A C 1
ATOM 743 O O . LEU A 1 93 ? -4.031 -8.796 -1.937 1.00 87.62 93 LEU A O 1
ATOM 747 N N . GLY A 1 94 ? -2.868 -6.890 -2.215 1.00 88.25 94 GLY A N 1
ATOM 748 C CA . GLY A 1 94 ? -2.481 -6.733 -0.813 1.00 88.25 94 GLY A CA 1
ATOM 749 C C . GLY A 1 94 ? -3.682 -6.647 0.123 1.00 88.25 94 GLY A C 1
ATOM 750 O O . GLY A 1 94 ? -3.703 -7.341 1.135 1.00 88.25 94 GLY A O 1
ATOM 751 N N . LEU A 1 95 ? -4.707 -5.871 -0.244 1.00 88.88 95 LEU A N 1
ATOM 752 C CA . LEU A 1 95 ? -5.954 -5.785 0.514 1.00 88.88 95 LEU A CA 1
ATOM 753 C C . LEU A 1 95 ? -6.631 -7.151 0.615 1.00 88.88 95 LEU A C 1
ATOM 755 O O . LEU A 1 95 ? -6.943 -7.582 1.721 1.00 88.88 95 LEU A O 1
ATOM 759 N N . TYR A 1 96 ? -6.824 -7.834 -0.516 1.00 89.25 96 TYR A N 1
ATOM 760 C CA . TYR A 1 96 ? -7.462 -9.147 -0.539 1.00 89.25 96 TYR A CA 1
ATOM 761 C C . TYR A 1 96 ? -6.740 -10.136 0.384 1.00 89.25 96 TYR A C 1
ATOM 763 O O . TYR A 1 96 ? -7.374 -10.758 1.229 1.00 89.25 96 TYR A O 1
ATOM 771 N N . ILE A 1 97 ? -5.412 -10.227 0.289 1.00 88.69 97 ILE A N 1
ATOM 772 C CA . ILE A 1 97 ? -4.634 -11.127 1.149 1.00 88.69 97 ILE A CA 1
ATOM 773 C C . ILE A 1 97 ? -4.739 -10.708 2.618 1.00 88.69 97 ILE A C 1
ATOM 775 O O . ILE A 1 97 ? -5.076 -11.540 3.445 1.00 88.69 97 ILE A O 1
ATOM 779 N N . SER A 1 98 ? -4.541 -9.425 2.935 1.00 88.81 98 SER A N 1
ATOM 780 C CA . SER A 1 98 ? -4.581 -8.928 4.321 1.00 88.81 98 SER A CA 1
ATOM 781 C C . SER A 1 98 ? -5.943 -9.059 5.006 1.00 88.81 98 SER A C 1
ATOM 783 O O . SER A 1 98 ? -6.027 -9.022 6.228 1.00 88.81 98 SER A O 1
ATOM 785 N N . TYR A 1 99 ? -7.027 -9.132 4.234 1.00 83.88 99 TYR A N 1
ATOM 786 C CA . TYR A 1 99 ? -8.374 -9.203 4.788 1.00 83.88 99 TYR A CA 1
ATOM 787 C C . TYR A 1 99 ? -8.835 -10.646 5.019 1.00 83.88 99 TYR A C 1
ATOM 789 O O . TYR A 1 99 ? -9.603 -10.901 5.943 1.00 83.88 99 TYR A O 1
ATOM 797 N N . PHE A 1 100 ? -8.391 -11.581 4.173 1.00 83.56 100 PHE A N 1
ATOM 798 C CA . PHE A 1 100 ? -8.807 -12.987 4.216 1.00 83.56 100 PHE A CA 1
ATOM 799 C C . PHE A 1 100 ? -7.803 -13.923 4.901 1.00 83.56 100 PHE A C 1
ATOM 801 O O . PHE A 1 100 ? -8.126 -15.097 5.095 1.00 83.56 100 PHE A O 1
ATOM 808 N N . TRP A 1 101 ? -6.611 -13.434 5.234 1.00 76.06 101 TRP A N 1
ATOM 809 C CA . TRP A 1 101 ? -5.531 -14.190 5.861 1.00 76.06 101 TRP A CA 1
ATOM 810 C C . TRP A 1 101 ? -5.093 -13.501 7.148 1.00 76.06 101 TRP A C 1
ATOM 812 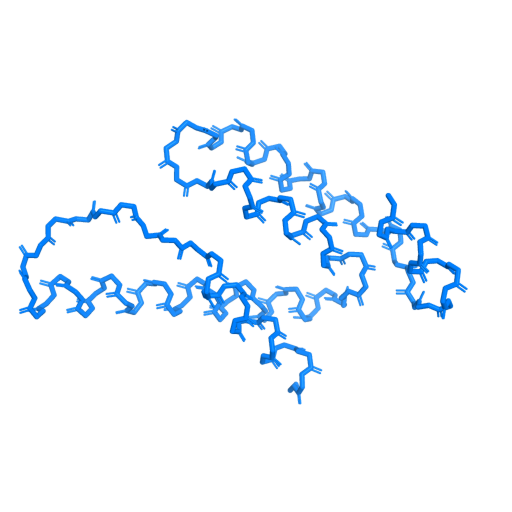O O . TRP A 1 101 ? -4.949 -14.223 8.157 1.00 76.06 101 TRP A O 1
#

pLDDT: mean 77.03, std 9.87, range [50.41, 90.38]